Protein AF-M1EDN4-F1 (afdb_monomer)

Structure (mmCIF, N/CA/C/O backbone):
data_AF-M1EDN4-F1
#
_entry.id   AF-M1EDN4-F1
#
loop_
_atom_site.group_PDB
_atom_site.id
_atom_site.type_symbol
_atom_site.label_atom_id
_atom_site.label_alt_id
_atom_site.label_comp_id
_atom_site.label_asym_id
_atom_site.label_entity_id
_atom_site.label_seq_id
_atom_site.pdbx_PDB_ins_code
_atom_site.Cartn_x
_atom_site.Cartn_y
_atom_site.Cartn_z
_atom_site.occupancy
_atom_site.B_iso_or_equiv
_atom_site.auth_seq_id
_atom_site.auth_comp_id
_atom_site.auth_asym_id
_atom_site.auth_atom_id
_atom_site.pdbx_PDB_model_num
ATOM 1 N N . LYS A 1 1 ? 50.408 31.526 -45.383 1.00 42.09 1 LYS A N 1
ATOM 2 C CA . LYS A 1 1 ? 49.930 32.774 -44.746 1.00 42.09 1 LYS A CA 1
ATOM 3 C C . LYS A 1 1 ? 48.461 32.561 -44.420 1.00 42.09 1 LYS A C 1
ATOM 5 O O . LYS A 1 1 ? 47.730 32.351 -45.372 1.00 42.09 1 LYS A O 1
ATOM 10 N N . MET A 1 2 ? 48.156 32.551 -43.113 1.00 42.16 2 MET A N 1
ATOM 11 C CA . MET A 1 2 ? 46.856 32.400 -42.428 1.00 42.16 2 MET A CA 1
ATOM 12 C C . MET A 1 2 ? 46.043 31.164 -42.857 1.00 42.16 2 MET A C 1
ATOM 14 O O . MET A 1 2 ? 45.608 31.070 -43.991 1.00 42.16 2 MET A O 1
ATOM 18 N N . GLY A 1 3 ? 45.956 30.101 -42.054 1.00 43.81 3 GLY A N 1
ATOM 19 C CA . GLY A 1 3 ? 45.469 30.127 -40.673 1.00 43.81 3 GLY A CA 1
ATOM 20 C C . GLY A 1 3 ? 43.950 30.052 -40.763 1.00 43.81 3 GLY A C 1
ATOM 21 O O . GLY A 1 3 ? 43.329 31.063 -41.049 1.00 43.81 3 GLY A O 1
ATOM 22 N N . LEU A 1 4 ? 43.406 28.836 -40.677 1.00 51.50 4 LEU A N 1
ATOM 23 C CA . LEU A 1 4 ? 41.970 28.593 -40.591 1.00 51.50 4 LEU A CA 1
ATOM 24 C C . LEU A 1 4 ? 41.514 29.230 -39.279 1.00 51.50 4 LEU A C 1
ATOM 26 O O . LEU A 1 4 ? 41.885 28.737 -38.219 1.00 51.50 4 LEU A O 1
ATOM 30 N N . ASP A 1 5 ? 40.811 30.355 -39.358 1.00 49.50 5 ASP A N 1
ATOM 31 C CA . ASP A 1 5 ? 40.135 30.919 -38.200 1.00 49.50 5 ASP A CA 1
ATOM 32 C C . ASP A 1 5 ? 39.020 29.938 -37.819 1.00 49.50 5 ASP A C 1
ATOM 34 O O . ASP A 1 5 ? 38.053 29.735 -38.555 1.00 49.50 5 ASP A O 1
ATOM 38 N N . GLU A 1 6 ? 39.253 29.232 -36.717 1.00 55.78 6 GLU A N 1
ATOM 39 C CA . GLU A 1 6 ? 38.311 28.329 -36.076 1.00 55.78 6 GLU A CA 1
ATOM 40 C C . GLU A 1 6 ? 37.118 29.166 -35.602 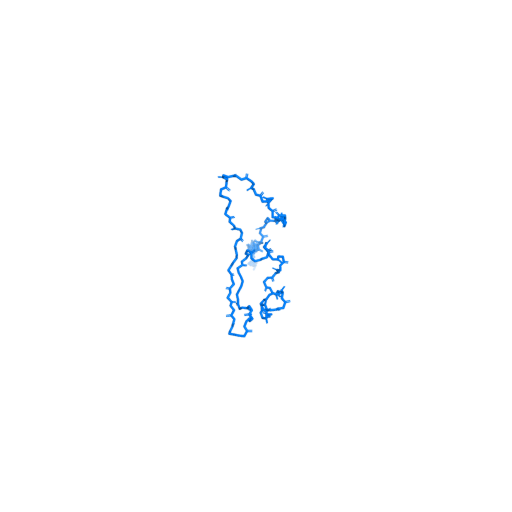1.00 55.78 6 GLU A C 1
ATOM 42 O O . GLU A 1 6 ? 37.224 29.936 -34.647 1.00 55.78 6 GLU A O 1
ATOM 47 N N . ASP A 1 7 ? 35.996 29.038 -36.310 1.00 50.34 7 ASP A N 1
ATOM 48 C CA . ASP A 1 7 ? 34.688 29.565 -35.924 1.00 50.34 7 ASP A CA 1
ATOM 49 C C . ASP A 1 7 ? 34.217 28.804 -34.674 1.00 50.34 7 ASP A C 1
ATOM 51 O O . ASP A 1 7 ? 33.488 27.816 -34.734 1.00 50.34 7 ASP A O 1
ATOM 55 N N . GLY A 1 8 ? 34.758 29.199 -33.523 1.00 59.75 8 GLY A N 1
ATOM 56 C CA . GLY A 1 8 ? 34.351 28.733 -32.206 1.00 59.75 8 GLY A CA 1
ATOM 57 C C . GLY A 1 8 ? 33.090 29.456 -31.752 1.00 59.75 8 GLY A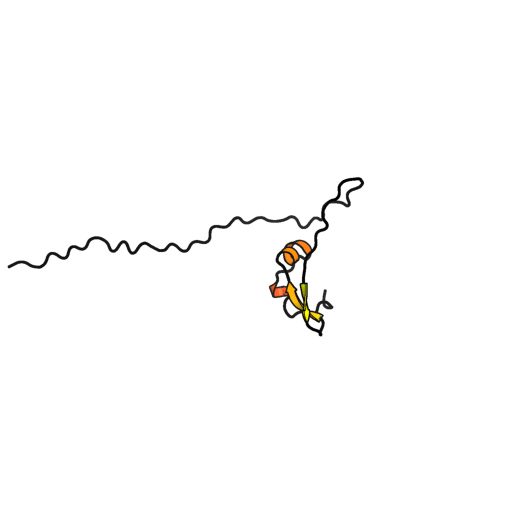 C 1
ATOM 58 O O . GLY A 1 8 ? 33.132 30.192 -30.769 1.00 59.75 8 GLY A O 1
ATOM 59 N N . GLU A 1 9 ? 31.982 29.264 -32.467 1.00 56.66 9 GLU A N 1
ATOM 60 C CA . GLU A 1 9 ? 30.657 29.589 -31.940 1.00 56.66 9 GLU A CA 1
ATOM 61 C C . GLU A 1 9 ? 30.274 28.544 -30.880 1.00 56.66 9 GLU A C 1
ATOM 63 O O . GLU A 1 9 ? 30.656 27.374 -30.987 1.00 56.66 9 GLU A O 1
ATOM 68 N N . PRO A 1 10 ? 29.596 28.965 -29.799 1.00 53.59 10 PRO A N 1
ATOM 69 C CA . PRO A 1 10 ? 29.537 28.203 -28.569 1.00 53.59 10 PRO A CA 1
ATOM 70 C C . PRO A 1 10 ? 28.825 26.889 -28.840 1.00 53.59 10 PRO A C 1
ATOM 72 O O . PRO A 1 10 ? 27.690 26.882 -29.322 1.00 53.59 10 PRO A O 1
ATOM 75 N N . ASP A 1 11 ? 29.461 25.785 -28.456 1.00 55.84 11 ASP A N 1
ATOM 76 C CA . ASP A 1 11 ? 2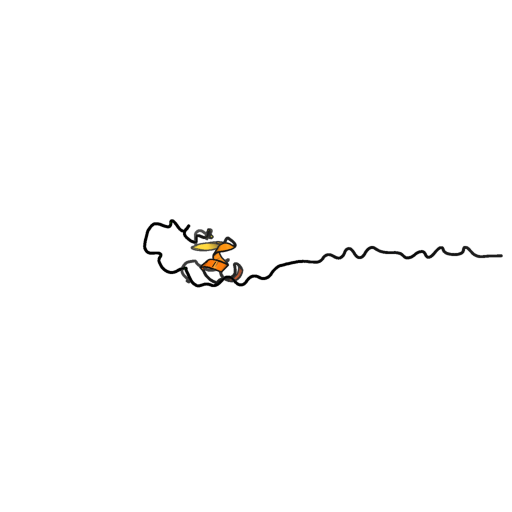8.748 24.547 -28.192 1.00 55.84 11 ASP A CA 1
ATOM 77 C C . ASP A 1 11 ? 27.818 24.843 -27.004 1.00 55.84 11 ASP A C 1
ATOM 79 O O . ASP A 1 11 ? 28.123 24.634 -25.830 1.00 55.84 11 ASP A O 1
ATOM 83 N N . ASN A 1 12 ? 26.683 25.473 -27.312 1.00 59.22 12 ASN A N 1
ATOM 84 C CA . ASN A 1 12 ? 25.492 25.508 -26.495 1.00 59.22 12 ASN A CA 1
ATOM 85 C C . ASN A 1 12 ? 24.947 24.085 -26.551 1.00 59.22 12 ASN A C 1
ATOM 87 O O . ASN A 1 12 ? 23.899 23.822 -27.150 1.00 59.22 12 ASN A O 1
ATOM 91 N N . GLU A 1 13 ? 25.722 23.175 -25.959 1.00 59.41 13 GLU A N 1
ATOM 92 C CA . GLU A 1 13 ? 25.335 21.843 -25.561 1.00 59.41 13 GLU A CA 1
ATOM 93 C C . GLU A 1 13 ? 24.194 22.078 -24.590 1.00 59.41 13 GLU A C 1
ATOM 95 O O . GLU A 1 13 ? 24.392 22.300 -23.394 1.00 59.41 13 GLU A O 1
ATOM 100 N N . GLY A 1 14 ? 22.999 22.224 -25.172 1.00 58.50 14 GLY A N 1
ATOM 101 C CA . GLY A 1 14 ? 21.790 22.592 -24.476 1.00 58.50 14 GLY A CA 1
ATOM 102 C C . GLY A 1 14 ? 21.718 21.672 -23.287 1.00 58.50 14 GLY A C 1
ATOM 103 O O . GLY A 1 14 ? 21.576 20.457 -23.451 1.00 58.50 14 GLY A O 1
ATOM 104 N N . CYS A 1 15 ? 21.928 22.240 -22.103 1.00 60.88 15 CYS A N 1
ATOM 105 C CA . CYS A 1 15 ? 21.873 21.494 -20.875 1.00 60.88 15 CYS A CA 1
ATOM 106 C C . CYS A 1 15 ? 20.468 20.907 -20.869 1.00 60.88 15 CYS A C 1
ATOM 108 O O . CYS A 1 15 ? 19.477 21.619 -20.712 1.00 60.88 15 CYS A O 1
ATOM 110 N N . ASN A 1 16 ? 20.375 19.611 -21.162 1.00 71.44 16 ASN A N 1
ATOM 111 C CA . ASN A 1 16 ? 19.138 18.866 -21.077 1.00 71.44 16 ASN A CA 1
ATOM 112 C C . ASN A 1 16 ? 18.858 18.799 -19.578 1.00 71.44 16 ASN A C 1
ATOM 114 O O . ASN A 1 16 ? 19.280 17.870 -18.890 1.00 71.44 16 ASN A O 1
ATOM 118 N N . LEU A 1 17 ? 18.271 19.875 -19.048 1.00 78.44 17 LEU A N 1
ATOM 119 C CA . LEU A 1 17 ? 17.971 20.048 -17.639 1.00 78.44 17 LEU A CA 1
ATOM 120 C C . LEU A 1 17 ? 16.846 19.070 -17.312 1.00 78.44 17 LEU A C 1
ATOM 122 O O . LEU A 1 17 ? 15.666 19.408 -17.351 1.00 78.44 17 LEU A O 1
ATOM 126 N N . SER A 1 18 ? 17.223 17.832 -17.012 1.00 87.62 18 SER A N 1
ATOM 127 C CA . SER A 1 18 ? 16.335 16.862 -16.387 1.00 87.62 18 SER A CA 1
ATOM 128 C C . SER A 1 18 ? 16.063 17.343 -14.967 1.00 87.62 18 SER A C 1
ATOM 130 O O . SER A 1 18 ? 16.866 17.125 -14.060 1.00 87.62 18 SER A O 1
ATOM 132 N N . CYS A 1 19 ? 14.950 18.052 -14.777 1.00 88.81 19 CYS A N 1
ATOM 133 C CA . CYS A 1 19 ? 14.507 18.522 -13.471 1.00 88.81 19 CYS A CA 1
ATOM 134 C C . CYS A 1 19 ? 13.185 17.855 -13.068 1.00 88.81 19 CYS A C 1
ATOM 136 O O . CYS A 1 19 ? 12.292 17.633 -13.884 1.00 88.81 19 CYS A O 1
ATOM 138 N N . LEU A 1 20 ? 13.061 17.529 -11.780 1.00 92.69 20 LEU A N 1
ATOM 139 C CA . LEU A 1 20 ? 11.801 17.114 -11.176 1.00 92.69 20 LEU A CA 1
ATOM 140 C C . LEU A 1 20 ? 11.162 18.341 -10.526 1.00 92.69 20 LEU A C 1
ATOM 142 O O . LEU A 1 20 ? 11.691 18.875 -9.553 1.00 92.69 20 LEU A O 1
ATOM 146 N N . VAL A 1 21 ? 10.008 18.762 -11.033 1.00 95.06 21 VAL A N 1
ATOM 147 C CA . VAL A 1 21 ? 9.172 19.777 -10.385 1.00 95.06 21 VAL A CA 1
ATOM 148 C C . VAL A 1 21 ? 8.018 19.060 -9.697 1.00 95.06 21 VAL A C 1
ATOM 150 O O . VAL A 1 21 ? 7.271 18.325 -10.338 1.00 95.06 21 VAL A O 1
ATOM 153 N N . ALA A 1 22 ? 7.875 19.250 -8.387 1.00 94.56 22 ALA A N 1
ATOM 154 C CA . ALA A 1 22 ? 6.863 18.572 -7.585 1.00 94.56 22 ALA A CA 1
ATOM 155 C C . ALA A 1 22 ? 6.248 19.509 -6.538 1.00 94.56 22 ALA A C 1
ATOM 157 O O . ALA A 1 22 ? 6.851 20.506 -6.143 1.00 94.56 22 ALA A O 1
ATOM 158 N N . ILE A 1 23 ? 5.048 19.159 -6.068 1.00 95.06 23 ILE A N 1
ATOM 159 C CA . ILE A 1 23 ? 4.349 19.847 -4.978 1.00 95.06 23 ILE A CA 1
ATOM 160 C C . ILE A 1 23 ? 4.225 18.868 -3.812 1.00 95.06 23 ILE A C 1
ATOM 162 O O . ILE A 1 23 ? 3.532 17.855 -3.915 1.00 95.06 23 ILE A O 1
ATOM 166 N N . GLY A 1 24 ? 4.874 19.183 -2.693 1.00 92.00 24 GLY A N 1
ATOM 167 C CA . GLY A 1 24 ? 4.704 18.439 -1.448 1.00 92.00 24 GLY A CA 1
ATOM 168 C C . GLY A 1 24 ? 3.391 18.820 -0.767 1.00 92.00 24 GLY A C 1
ATOM 169 O O . GLY A 1 24 ? 3.133 19.997 -0.520 1.00 92.00 24 GLY A O 1
ATOM 170 N N . ARG A 1 25 ? 2.553 17.830 -0.448 1.00 87.62 25 ARG A N 1
ATOM 171 C CA . ARG A 1 25 ? 1.330 18.018 0.346 1.00 87.62 25 ARG A CA 1
ATOM 172 C C . ARG A 1 25 ? 1.347 17.057 1.524 1.00 87.62 25 ARG A C 1
ATOM 174 O O . ARG A 1 25 ? 1.441 15.850 1.320 1.00 87.62 25 ARG A O 1
ATOM 181 N N . LEU A 1 26 ? 1.195 17.584 2.735 1.00 83.94 26 LEU A N 1
ATOM 182 C CA . LEU A 1 26 ? 0.962 16.770 3.924 1.00 83.94 26 LEU A CA 1
ATOM 183 C C . LEU A 1 26 ? -0.544 16.524 4.061 1.00 83.94 26 LEU A C 1
ATOM 185 O O . LEU A 1 26 ? -1.316 17.472 4.207 1.00 83.94 26 LEU A O 1
ATOM 189 N N . HIS A 1 27 ? -0.971 15.266 3.981 1.00 79.19 27 HIS A N 1
ATOM 190 C CA . HIS A 1 27 ? -2.352 14.893 4.282 1.00 79.19 27 HIS A CA 1
ATOM 191 C C . HIS A 1 27 ? -2.486 14.642 5.785 1.00 79.19 27 HIS A C 1
ATOM 193 O O . HIS A 1 27 ? -1.695 13.897 6.355 1.00 79.19 27 HIS A O 1
ATOM 199 N N . SER A 1 28 ? -3.481 15.265 6.421 1.00 76.19 28 SER A N 1
ATOM 200 C CA . SER A 1 28 ? -3.820 14.984 7.819 1.00 76.19 28 SER A CA 1
ATOM 201 C C . SER A 1 28 ? -4.349 13.556 7.950 1.00 76.19 28 SER A C 1
ATOM 203 O O . SER A 1 28 ? -5.246 13.164 7.207 1.00 76.19 28 SER A O 1
ATOM 205 N N . HIS A 1 29 ? -3.820 12.802 8.914 1.00 67.19 29 HIS A N 1
ATOM 206 C CA . HIS A 1 29 ? -4.213 11.416 9.202 1.00 67.19 29 HIS A CA 1
ATOM 207 C C . HIS A 1 29 ? -5.522 11.313 10.002 1.00 67.19 29 HIS A C 1
ATOM 209 O O . HIS A 1 29 ? -5.953 10.220 10.361 1.00 67.19 29 HIS A O 1
ATOM 215 N N . VAL A 1 30 ? -6.147 12.448 10.330 1.00 66.31 30 VAL A N 1
ATOM 216 C CA . VAL A 1 30 ? -7.406 12.466 11.075 1.00 66.31 30 VAL A CA 1
ATOM 217 C C . VAL A 1 30 ? -8.517 11.981 10.151 1.00 66.31 30 VAL A C 1
ATOM 219 O O . VAL A 1 30 ? -8.89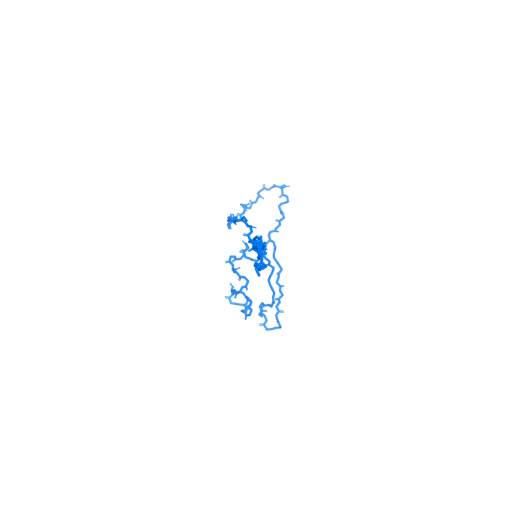9 12.675 9.207 1.00 66.31 30 VAL A O 1
ATOM 222 N N . VAL A 1 31 ? -9.052 10.793 10.435 1.00 62.81 31 VAL A N 1
ATOM 223 C CA . VAL A 1 31 ? -10.308 10.331 9.839 1.00 62.81 31 VAL A CA 1
ATOM 224 C C . VAL A 1 31 ? -11.367 11.399 10.148 1.00 62.81 31 VAL A C 1
ATOM 226 O O . VAL A 1 31 ? -11.534 11.736 11.325 1.00 62.81 31 VAL A O 1
ATOM 229 N N . PRO A 1 32 ? -12.054 11.977 9.140 1.00 60.97 32 PRO A N 1
ATOM 230 C CA . PRO A 1 32 ? -13.140 12.909 9.405 1.00 60.97 32 PRO A CA 1
ATOM 231 C C . PRO A 1 32 ? -14.113 12.249 10.385 1.00 60.97 32 PRO A C 1
ATOM 233 O O . PRO A 1 32 ? -14.412 11.065 10.230 1.00 60.97 32 PRO A O 1
ATOM 236 N N . GLN A 1 33 ? -14.546 12.992 11.411 1.00 61.81 33 GLN A N 1
ATOM 237 C CA . GLN A 1 33 ? -15.467 12.513 12.448 1.00 61.81 33 GLN A CA 1
ATOM 238 C C . GLN A 1 33 ? -16.577 11.627 11.854 1.00 61.81 33 GLN A C 1
ATOM 240 O O . GLN A 1 33 ? -17.039 11.931 10.749 1.00 61.81 33 GLN A O 1
ATOM 245 N N . PRO A 1 34 ? -17.048 10.578 12.562 1.00 58.31 34 PRO A N 1
ATOM 246 C CA . PRO A 1 34 ? -18.194 9.801 12.105 1.00 58.31 34 PRO A CA 1
ATOM 247 C C . PRO A 1 34 ? -19.366 10.760 11.874 1.00 58.31 34 PRO A C 1
ATOM 249 O O . PRO A 1 34 ? -19.902 11.360 12.804 1.00 58.31 34 PRO A O 1
ATOM 252 N N . VAL A 1 35 ? -19.686 10.978 10.600 1.00 58.69 35 VAL A N 1
ATOM 253 C CA . VAL A 1 35 ? -20.673 11.959 10.160 1.00 58.69 35 VAL A CA 1
ATOM 254 C C . VAL A 1 35 ? -22.054 11.440 10.534 1.00 58.69 35 VAL A C 1
ATOM 256 O O . VAL A 1 35 ? -22.542 10.463 9.967 1.00 58.69 35 VAL A O 1
ATOM 259 N N . ASN A 1 36 ? -22.685 12.099 11.504 1.00 60.91 36 ASN A N 1
ATOM 260 C CA . ASN A 1 36 ? -24.112 11.959 11.749 1.00 60.91 36 ASN A CA 1
ATOM 261 C C . ASN A 1 36 ? -24.875 12.490 10.527 1.00 60.91 36 ASN A C 1
ATOM 263 O O . ASN A 1 36 ? -24.861 13.690 10.272 1.00 60.91 36 ASN A O 1
ATOM 267 N N . GLY A 1 37 ? -25.578 11.600 9.824 1.00 60.94 37 GLY A N 1
ATOM 268 C CA . GLY A 1 37 ? -26.691 11.951 8.938 1.00 60.94 37 GLY A CA 1
ATOM 269 C C . GLY A 1 37 ? -26.339 12.354 7.498 1.00 60.94 37 GLY A C 1
ATOM 270 O O . GLY A 1 37 ? -25.596 13.291 7.238 1.00 60.94 37 GLY A O 1
ATOM 271 N N . GLU A 1 38 ? -26.964 11.639 6.559 1.00 62.91 38 GLU A N 1
ATOM 272 C CA . GLU A 1 38 ? -27.301 12.011 5.168 1.00 62.91 38 GLU A CA 1
ATOM 273 C C . GLU A 1 38 ? -26.193 12.262 4.124 1.00 62.91 38 GLU A C 1
ATOM 275 O O . GLU A 1 38 ? -26.480 12.178 2.928 1.00 62.91 38 GLU A O 1
ATOM 280 N N . ILE A 1 39 ? -24.924 12.453 4.494 1.00 63.41 39 ILE A N 1
ATOM 281 C CA . ILE A 1 39 ? -23.838 12.639 3.510 1.00 63.41 39 ILE A CA 1
ATOM 282 C C . ILE A 1 39 ? -23.091 11.314 3.277 1.00 63.41 39 ILE A C 1
ATOM 284 O O . ILE A 1 39 ? -22.326 10.860 4.128 1.00 63.41 39 ILE A O 1
ATOM 288 N N . ARG A 1 40 ? -23.256 10.693 2.094 1.00 59.47 40 ARG A N 1
ATOM 289 C CA . ARG A 1 40 ? -22.428 9.541 1.669 1.00 59.47 40 ARG A CA 1
ATOM 290 C C . ARG A 1 40 ? -21.007 10.007 1.343 1.00 59.47 40 ARG A C 1
ATOM 292 O O . ARG A 1 40 ? -20.683 10.291 0.191 1.00 59.47 40 ARG A O 1
ATOM 299 N N . VAL A 1 41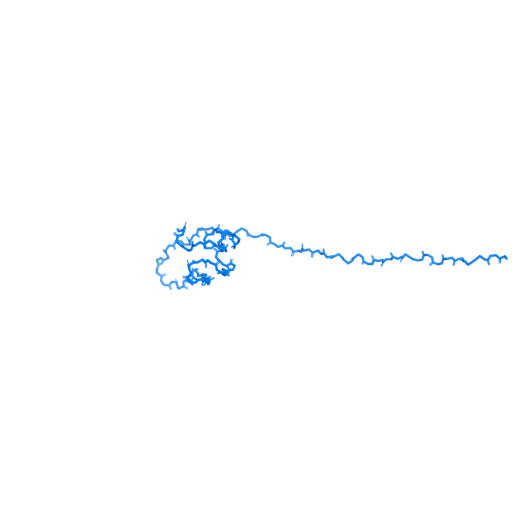 ? -20.146 10.049 2.353 1.00 63.44 41 VAL A N 1
ATOM 300 C CA . VAL A 1 41 ? -18.696 10.152 2.152 1.00 63.44 41 VAL A CA 1
ATOM 301 C C . VAL A 1 41 ? -18.181 8.795 1.663 1.00 63.44 41 VAL A C 1
ATOM 303 O O . VAL A 1 41 ? -18.524 7.754 2.224 1.00 63.44 41 VAL A O 1
ATOM 306 N N . LYS A 1 42 ? -17.378 8.780 0.592 1.00 69.81 42 LYS A N 1
ATOM 307 C CA . LYS A 1 42 ? -16.734 7.550 0.110 1.00 69.81 42 LYS A CA 1
ATOM 308 C C . LYS A 1 42 ? -15.740 7.063 1.170 1.00 69.81 42 LYS A C 1
ATOM 310 O O . LYS A 1 42 ? -14.869 7.832 1.570 1.00 69.81 42 LYS A O 1
ATOM 315 N N . SER A 1 43 ? -15.867 5.805 1.598 1.00 72.19 43 SER A N 1
ATOM 316 C CA . SER A 1 43 ? -14.922 5.192 2.537 1.00 72.19 43 SER A CA 1
ATOM 317 C C . SER A 1 43 ? -13.498 5.230 1.973 1.00 72.19 43 SER A C 1
ATOM 319 O O . SER A 1 43 ? -13.296 5.054 0.766 1.00 72.19 43 SER A O 1
ATOM 321 N N . MET A 1 44 ? -12.511 5.477 2.835 1.00 82.44 44 MET A N 1
ATOM 322 C CA . MET A 1 44 ? -11.105 5.360 2.458 1.00 82.44 44 MET A CA 1
ATOM 323 C C . MET A 1 44 ? -10.737 3.879 2.361 1.00 82.44 44 MET A C 1
ATOM 325 O O . MET A 1 44 ? -10.737 3.157 3.350 1.00 82.44 44 MET A O 1
ATOM 329 N N . GLU A 1 45 ? -10.428 3.435 1.147 1.00 91.56 45 GLU A N 1
ATOM 330 C CA . GLU A 1 45 ? -10.097 2.049 0.819 1.00 91.56 45 GLU A CA 1
ATOM 331 C C . GLU A 1 45 ? -8.745 2.004 0.101 1.00 91.56 45 GLU A C 1
ATOM 333 O O . GLU A 1 45 ? -8.438 2.889 -0.708 1.00 91.56 45 GLU A O 1
ATOM 338 N N . TYR A 1 46 ? -7.975 0.945 0.348 1.00 95.19 46 TYR A N 1
ATOM 339 C CA . TYR A 1 46 ? -6.764 0.601 -0.396 1.00 95.19 46 TYR A CA 1
ATOM 340 C C . TYR A 1 46 ? -6.856 -0.838 -0.911 1.00 95.19 46 TYR A C 1
ATOM 342 O O . TYR A 1 46 ? -7.655 -1.636 -0.423 1.00 95.19 46 TYR A O 1
ATOM 350 N N . VAL A 1 47 ? -6.039 -1.161 -1.910 1.00 97.12 47 VAL A N 1
ATOM 351 C CA . VAL A 1 47 ? -5.904 -2.512 -2.460 1.00 97.12 47 VAL A CA 1
ATOM 352 C C . VAL A 1 47 ? -4.500 -3.035 -2.182 1.00 97.12 47 VAL A C 1
ATOM 354 O O . VAL A 1 47 ? -3.505 -2.362 -2.466 1.00 97.12 47 VAL A O 1
ATOM 357 N N . SER A 1 48 ? -4.426 -4.267 -1.686 1.00 97.94 48 SER A N 1
ATOM 358 C CA . SER A 1 48 ? -3.195 -5.043 -1.575 1.00 97.94 48 SER A CA 1
ATOM 359 C C . SER A 1 48 ? -3.357 -6.426 -2.209 1.00 97.94 48 SER A C 1
ATOM 361 O O . SER A 1 48 ? -4.468 -6.926 -2.395 1.00 97.94 48 SER A O 1
ATOM 363 N N . ARG A 1 49 ? -2.234 -7.045 -2.583 1.00 98.50 49 ARG A N 1
ATOM 364 C CA . ARG A 1 49 ? -2.176 -8.467 -2.957 1.00 98.50 49 ARG A CA 1
ATOM 365 C C . ARG A 1 49 ? -1.179 -9.166 -2.051 1.00 98.50 49 ARG A C 1
ATOM 367 O O . ARG A 1 49 ? -0.150 -8.577 -1.719 1.00 98.50 49 ARG A O 1
ATOM 374 N N . HIS A 1 50 ? -1.462 -10.423 -1.724 1.00 98.56 50 HIS A N 1
ATOM 375 C CA . HIS A 1 50 ? -0.628 -11.232 -0.843 1.00 98.56 50 HIS A CA 1
ATOM 376 C C . HIS A 1 50 ? -0.191 -12.528 -1.526 1.00 98.56 50 HIS A C 1
ATOM 378 O O . HIS A 1 50 ? -0.908 -13.066 -2.373 1.00 98.56 50 HIS A O 1
ATOM 384 N N . ALA A 1 51 ? 0.990 -13.014 -1.155 1.00 98.50 51 ALA A N 1
ATOM 385 C CA . ALA A 1 51 ? 1.413 -14.377 -1.436 1.00 98.50 51 ALA A CA 1
ATOM 386 C C . ALA A 1 51 ? 0.591 -15.380 -0.604 1.00 98.50 51 ALA A C 1
ATOM 388 O O . ALA A 1 51 ? -0.131 -15.004 0.319 1.00 98.50 51 ALA A O 1
ATOM 389 N N . ILE A 1 52 ? 0.707 -16.672 -0.927 1.00 98.25 52 ILE A N 1
ATOM 390 C CA . ILE A 1 52 ? -0.026 -17.747 -0.230 1.00 98.25 52 ILE A CA 1
ATOM 391 C C . ILE A 1 52 ? 0.341 -17.799 1.265 1.00 98.25 52 ILE A C 1
ATOM 393 O O . ILE A 1 52 ? -0.495 -18.164 2.084 1.00 98.25 52 ILE A O 1
ATOM 397 N N . ASP A 1 53 ? 1.561 -17.394 1.626 1.00 97.81 53 ASP A N 1
ATOM 398 C CA . ASP A 1 53 ? 2.033 -17.301 3.013 1.00 97.81 53 ASP A CA 1
ATOM 399 C C . ASP A 1 53 ? 1.613 -15.998 3.727 1.00 97.81 53 ASP A C 1
ATOM 401 O O . ASP A 1 53 ? 2.059 -15.742 4.842 1.00 97.81 53 ASP A O 1
ATOM 405 N N . GLY A 1 54 ? 0.755 -15.177 3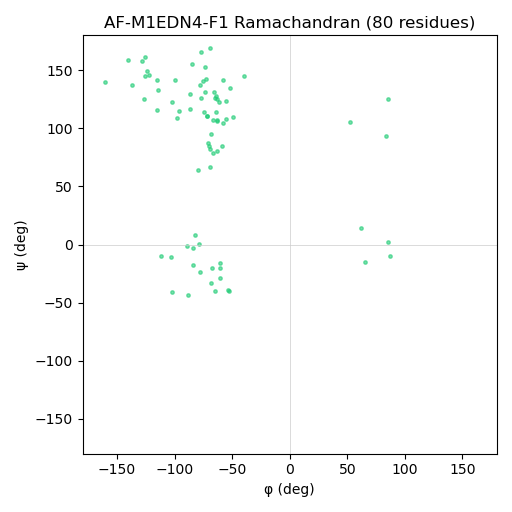.109 1.00 97.56 54 GLY A N 1
ATOM 406 C CA . GLY A 1 54 ? 0.201 -13.958 3.705 1.00 97.56 54 GLY A CA 1
ATOM 407 C C . GLY A 1 54 ? 1.081 -12.715 3.564 1.00 97.56 54 GLY A C 1
ATOM 408 O O . GLY A 1 54 ? 0.704 -11.645 4.036 1.00 97.56 54 GLY A O 1
ATOM 409 N N . LYS A 1 55 ? 2.237 -12.804 2.898 1.00 98.50 55 LYS A N 1
ATOM 410 C CA . LYS A 1 55 ? 3.113 -11.638 2.725 1.00 98.50 55 LYS A CA 1
ATOM 411 C C . LYS A 1 55 ? 2.594 -10.665 1.683 1.00 98.50 55 LYS A C 1
ATOM 413 O O . LYS A 1 55 ? 2.140 -11.097 0.622 1.00 98.50 55 LYS A O 1
ATOM 418 N N . PHE A 1 56 ? 2.721 -9.361 1.927 1.00 98.50 56 PHE A N 1
ATOM 419 C CA . PHE A 1 56 ? 2.382 -8.352 0.922 1.00 98.50 56 PHE A CA 1
ATOM 420 C C . PHE A 1 56 ? 3.295 -8.485 -0.304 1.00 98.50 56 PHE A C 1
ATOM 422 O O . PHE A 1 56 ? 4.518 -8.406 -0.201 1.00 98.50 56 PHE A O 1
ATOM 429 N N . VAL A 1 57 ? 2.693 -8.630 -1.486 1.00 98.38 57 VAL A N 1
ATOM 430 C CA . VAL A 1 57 ? 3.394 -8.604 -2.786 1.00 98.38 57 VAL A CA 1
ATOM 431 C C . VAL A 1 57 ? 3.037 -7.370 -3.616 1.00 98.38 57 VAL A C 1
ATOM 433 O O . VAL A 1 57 ? 3.645 -7.108 -4.651 1.00 98.38 57 VAL A O 1
ATOM 436 N N . PHE A 1 58 ? 2.028 -6.613 -3.188 1.00 98.31 58 PHE A N 1
ATOM 437 C CA . PHE A 1 58 ? 1.627 -5.348 -3.789 1.00 98.31 58 PHE A CA 1
ATOM 438 C C . PHE A 1 58 ? 0.800 -4.539 -2.789 1.00 98.31 58 PHE A C 1
ATOM 440 O O . PHE A 1 58 ? -0.079 -5.101 -2.134 1.00 98.31 58 PHE A O 1
ATOM 447 N N . VAL A 1 59 ? 1.021 -3.227 -2.750 1.00 97.75 59 VAL A N 1
ATOM 448 C CA . VAL A 1 59 ? 0.165 -2.244 -2.076 1.00 97.75 59 VAL A CA 1
ATOM 449 C C . VAL A 1 59 ? 0.003 -1.034 -2.990 1.00 97.75 59 VAL A C 1
ATOM 451 O O . VAL A 1 59 ? 0.967 -0.606 -3.627 1.00 97.75 59 VAL A O 1
ATOM 454 N N . ASP A 1 60 ? -1.211 -0.499 -3.103 1.00 96.75 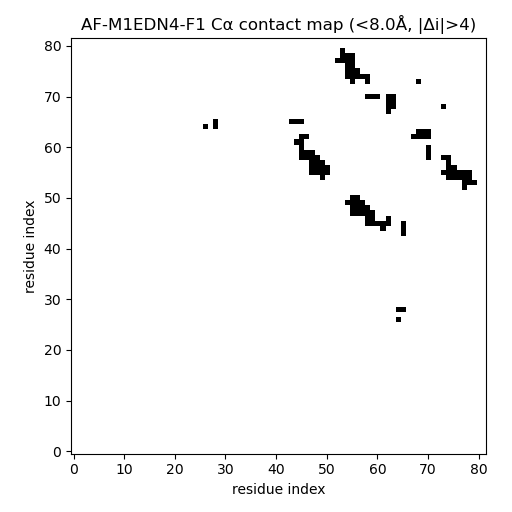60 ASP A N 1
ATOM 455 C CA . ASP A 1 60 ? -1.418 0.740 -3.853 1.00 96.75 60 ASP A CA 1
ATOM 456 C C . ASP A 1 60 ? -0.970 1.984 -3.057 1.00 96.75 60 ASP A C 1
ATOM 458 O O . ASP A 1 60 ? -0.766 1.943 -1.845 1.00 96.75 60 ASP A O 1
ATOM 462 N N . GLN A 1 61 ? -0.840 3.124 -3.742 1.00 92.00 61 GLN A N 1
ATOM 463 C CA . GLN A 1 61 ? -0.365 4.386 -3.151 1.00 92.00 61 GLN A CA 1
ATOM 464 C C . GLN A 1 61 ? -1.229 4.926 -1.996 1.00 92.00 61 GLN A C 1
ATOM 466 O O . GLN A 1 61 ? -0.778 5.783 -1.236 1.00 92.00 61 GLN A O 1
ATOM 471 N N . ARG A 1 62 ? -2.490 4.488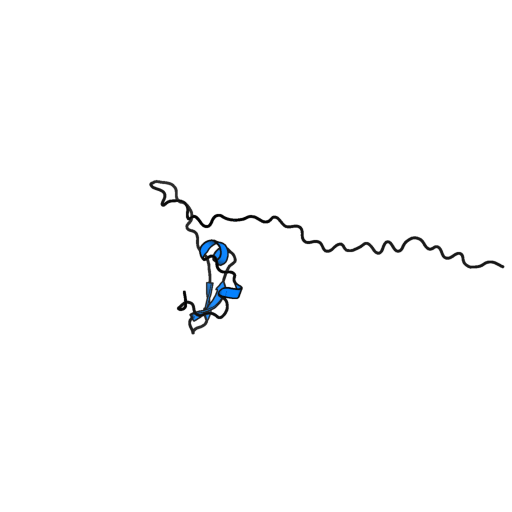 -1.884 1.00 93.50 62 ARG A N 1
ATOM 472 C CA . ARG A 1 62 ? -3.418 4.953 -0.844 1.00 93.50 62 ARG A CA 1
ATOM 473 C C . ARG A 1 62 ? -3.126 4.280 0.489 1.00 93.50 62 ARG A C 1
ATOM 475 O O . ARG A 1 62 ? -3.440 4.86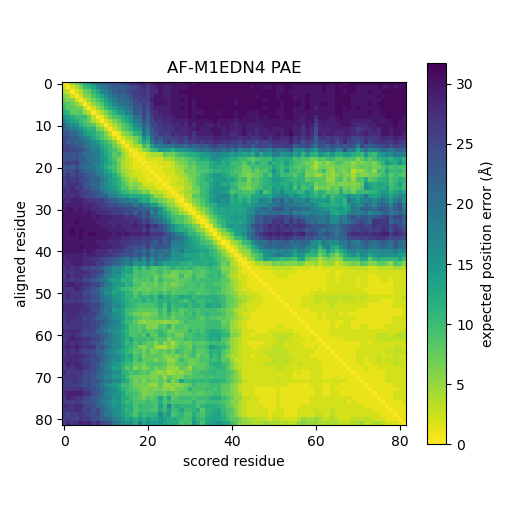9 1.520 1.00 93.50 62 ARG A O 1
ATOM 482 N N . ALA A 1 63 ? -2.488 3.105 0.476 1.00 94.12 63 ALA A N 1
ATOM 483 C CA . ALA A 1 63 ? -2.083 2.396 1.685 1.00 94.12 63 ALA A CA 1
ATOM 484 C C . ALA A 1 63 ? -1.257 3.297 2.614 1.00 94.12 63 ALA A C 1
ATOM 486 O O . ALA A 1 63 ? -1.517 3.323 3.808 1.00 94.12 63 ALA A O 1
ATOM 487 N N . THR A 1 64 ? -0.356 4.126 2.081 1.00 93.38 64 THR A N 1
ATOM 488 C CA . THR A 1 64 ? 0.429 5.064 2.899 1.00 93.38 64 THR A CA 1
ATOM 489 C C . THR A 1 64 ? -0.426 6.131 3.570 1.00 93.38 64 THR A C 1
ATOM 491 O O . THR A 1 64 ? -0.206 6.449 4.733 1.00 93.38 64 THR A O 1
ATOM 494 N N . ALA A 1 65 ? -1.431 6.667 2.878 1.00 90.50 65 ALA A N 1
ATOM 495 C CA . ALA A 1 65 ? -2.325 7.651 3.481 1.00 90.50 65 ALA A CA 1
ATOM 496 C C . ALA A 1 65 ? -3.221 7.033 4.570 1.00 90.50 65 ALA A C 1
ATOM 498 O O . ALA A 1 65 ? -3.558 7.715 5.534 1.00 90.50 65 ALA A O 1
ATOM 499 N N . ILE A 1 66 ? -3.601 5.761 4.407 1.00 90.56 66 ILE A N 1
ATOM 500 C CA . ILE A 1 66 ? -4.560 5.066 5.278 1.00 90.56 66 ILE A CA 1
ATOM 501 C C . ILE A 1 66 ? -3.872 4.391 6.473 1.00 90.56 66 ILE A C 1
ATOM 503 O O . ILE A 1 66 ? -4.368 4.480 7.590 1.00 90.56 66 ILE A O 1
ATOM 507 N N . LEU A 1 67 ? -2.744 3.718 6.242 1.00 92.44 67 LEU A N 1
ATOM 508 C CA . LEU A 1 67 ? -2.036 2.894 7.228 1.00 92.44 67 LEU A CA 1
ATOM 509 C C . LEU A 1 67 ? -0.793 3.574 7.810 1.00 92.44 67 LEU A C 1
ATOM 511 O O . LEU A 1 67 ? -0.207 3.049 8.746 1.00 92.44 67 LEU A O 1
ATOM 515 N N . ALA A 1 68 ? -0.363 4.703 7.239 1.00 92.56 68 ALA A N 1
ATOM 516 C CA . ALA A 1 68 ? 0.869 5.409 7.601 1.00 92.56 68 ALA A CA 1
ATOM 517 C C . ALA A 1 68 ? 2.183 4.624 7.381 1.00 92.56 68 ALA A C 1
ATOM 519 O O . ALA A 1 68 ? 3.232 5.080 7.824 1.00 92.56 68 ALA A O 1
ATOM 520 N N . TYR A 1 69 ? 2.151 3.516 6.633 1.00 95.06 69 TYR A N 1
ATOM 521 C CA . TYR A 1 69 ? 3.347 2.792 6.183 1.00 95.06 69 TYR A CA 1
ATOM 522 C C . TYR A 1 69 ? 3.712 3.131 4.734 1.00 95.06 69 TYR A C 1
ATOM 524 O O . TYR A 1 69 ? 2.850 3.240 3.851 1.00 95.06 69 TYR A O 1
ATOM 532 N N . LEU A 1 70 ? 5.004 3.246 4.451 1.00 95.94 70 LEU A N 1
ATOM 533 C CA . LEU A 1 70 ? 5.522 3.279 3.090 1.00 95.94 70 LEU A CA 1
ATOM 534 C C . LEU A 1 70 ? 5.452 1.880 2.456 1.00 95.94 70 LEU A C 1
ATOM 536 O O . LEU A 1 70 ? 5.562 0.874 3.157 1.00 95.94 70 LEU A O 1
ATOM 540 N N . PRO A 1 71 ? 5.349 1.774 1.117 1.00 96.56 71 PRO A N 1
ATOM 541 C CA . PRO A 1 71 ? 5.274 0.476 0.447 1.00 96.56 71 PRO A CA 1
ATOM 542 C C . PRO A 1 71 ? 6.419 -0.477 0.813 1.00 96.56 71 PRO A C 1
ATOM 544 O O . PRO A 1 71 ? 6.194 -1.663 1.016 1.00 96.56 71 PRO A O 1
ATOM 547 N N . GLN A 1 72 ? 7.638 0.044 0.954 1.00 96.81 72 GLN A N 1
ATOM 548 C CA . GLN A 1 72 ? 8.829 -0.731 1.319 1.00 96.81 72 GLN A CA 1
ATOM 549 C C . GLN A 1 72 ? 8.811 -1.292 2.749 1.00 96.81 72 GLN A C 1
ATOM 551 O O . GLN A 1 72 ? 9.547 -2.229 3.031 1.00 96.81 72 GLN A O 1
ATOM 556 N N . GLU A 1 73 ? 7.989 -0.732 3.639 1.00 97.00 73 GLU A N 1
ATOM 557 C CA . GLU A 1 73 ? 7.818 -1.231 5.009 1.00 97.00 73 GLU A CA 1
ATOM 558 C C . GLU A 1 73 ? 6.806 -2.381 5.075 1.00 97.00 73 GLU A C 1
ATOM 560 O O . GLU A 1 73 ? 6.795 -3.113 6.057 1.00 97.00 73 GLU A O 1
ATOM 565 N N . LEU A 1 74 ? 5.968 -2.537 4.042 1.00 98.06 74 LEU A N 1
ATOM 566 C CA . LEU A 1 74 ? 4.952 -3.588 3.945 1.00 98.06 74 LEU A CA 1
ATOM 567 C C . LEU A 1 74 ? 5.390 -4.730 3.022 1.00 98.06 74 LEU A C 1
ATOM 569 O O . LEU A 1 74 ? 5.132 -5.895 3.293 1.00 98.06 74 LEU A O 1
ATOM 573 N N . LEU A 1 75 ? 6.023 -4.429 1.886 1.00 98.19 75 LEU A N 1
ATOM 574 C CA . LEU A 1 75 ? 6.351 -5.449 0.888 1.00 98.19 75 LEU A CA 1
ATOM 575 C C . LEU A 1 75 ? 7.296 -6.515 1.465 1.00 98.19 75 LEU A C 1
ATOM 577 O O . LEU A 1 75 ? 8.405 -6.217 1.899 1.00 98.19 75 LEU A O 1
ATOM 581 N N . GLY A 1 76 ? 6.860 -7.774 1.418 1.00 97.88 76 GLY A N 1
ATOM 582 C CA . GLY A 1 76 ? 7.591 -8.921 1.959 1.00 97.88 76 GLY A CA 1
ATOM 583 C C . GLY A 1 76 ? 7.346 -9.217 3.442 1.00 97.88 76 GLY A C 1
ATOM 584 O O . GLY A 1 76 ? 7.734 -10.299 3.886 1.00 97.88 76 GLY A O 1
ATOM 585 N N . THR A 1 77 ? 6.678 -8.332 4.190 1.00 98.31 77 THR A N 1
ATOM 586 C CA . THR A 1 77 ? 6.246 -8.607 5.570 1.00 98.31 77 THR A CA 1
ATOM 587 C C . THR A 1 77 ? 4.911 -9.341 5.571 1.00 98.31 77 THR A C 1
ATOM 589 O O . THR A 1 77 ? 4.152 -9.295 4.594 1.00 98.31 77 THR A O 1
ATOM 592 N N . SER A 1 78 ? 4.648 -10.091 6.638 1.00 97.69 78 SER A N 1
ATOM 593 C CA . SER A 1 78 ? 3.409 -10.855 6.766 1.00 97.69 78 SER A CA 1
ATOM 594 C C . SER A 1 78 ? 2.264 -9.931 7.166 1.00 97.69 78 SER A C 1
ATOM 596 O O . SER A 1 78 ? 2.408 -9.121 8.079 1.00 97.69 78 SER A O 1
ATOM 598 N N . CYS A 1 79 ? 1.085 -10.090 6.557 1.00 95.75 79 CYS A N 1
ATOM 599 C CA . CYS A 1 79 ? -0.100 -9.336 6.975 1.00 95.75 79 CYS A CA 1
ATOM 600 C C . CYS A 1 79 ? -0.509 -9.598 8.436 1.00 95.75 79 CYS A C 1
ATOM 602 O O . CYS A 1 79 ? -1.291 -8.835 8.984 1.00 95.75 79 CYS A O 1
ATOM 604 N N . TYR A 1 80 ? 0.000 -10.666 9.058 1.00 96.38 80 TYR A N 1
ATOM 605 C CA . TYR A 1 80 ? -0.257 -11.013 10.459 1.00 96.38 80 TYR A CA 1
ATOM 606 C C . TYR A 1 80 ? 0.661 -10.296 11.469 1.00 96.38 80 TYR A C 1
ATOM 608 O O . TYR A 1 80 ? 0.512 -10.515 12.669 1.00 96.38 80 TYR A O 1
ATOM 616 N N . GLU A 1 81 ? 1.626 -9.492 11.015 1.00 93.69 81 GLU A N 1
ATOM 617 C CA . GLU A 1 81 ? 2.566 -8.756 11.882 1.00 93.69 81 GLU A CA 1
ATOM 618 C C . GLU A 1 81 ? 2.064 -7.356 12.294 1.00 93.69 81 GLU A C 1
ATOM 620 O O . GLU A 1 81 ? 2.747 -6.671 13.057 1.00 93.69 81 GLU A O 1
ATOM 625 N N . TYR A 1 82 ? 0.880 -6.945 11.821 1.00 87.19 82 TYR A N 1
ATOM 626 C CA . TYR A 1 82 ? 0.257 -5.630 12.037 1.00 87.19 82 TYR A CA 1
ATOM 627 C C . TYR A 1 82 ? -1.142 -5.779 12.638 1.00 87.19 82 TYR A C 1
ATOM 629 O O . TYR A 1 82 ? -1.523 -4.906 13.450 1.00 87.19 82 TYR A O 1
#

Nearest PDB structures (foldseek):
  4f3l-assembly1_B  TM=9.332E-01  e=7.445E-09  Mus musculus
  8osk-assembly1_N  TM=9.109E-01  e=8.693E-09  Mus musculus
  8osl-assembly1_M  TM=7.535E-01  e=6.119E-04  Mus musculus
  7v7w-assembly1_A  TM=7.305E-01  e=1.053E-03  Mus musculus
  7duc-assembly1_A  TM=7.728E-01  e=3.524E-01  Staphylococcus aureus

Radius of gyration: 26.72 Å; Cα contacts (8 Å, |Δi|>4): 61; chains: 1; bounding box: 77×50×57 Å

Sequence (82 aa):
KMGLDEDGEPDNEGCNLSCLVAIGRLHSHVVPQPVNGEIRVKSMEYVSRHAIDGKFVFVDQRATAILAYLPQELLGTSCYEY

InterPro domains:
  IPR000014 PAS domain [PS50112] (53-82)
  IPR000014 PAS domain [cd00130] (47-82)
  IPR001067 Nuclear translocator [PR00785] (18-34)
  IPR001067 Nuclear translocator [PR00785] (45-62)
  IPR035965 PAS domain superfamily [SSF55785] (46-82)
  IPR050933 Circadian Clock Transcription Factors [PTHR23042] (1-82)

Mean predicted aligned error: 13.87 Å

pLDDT: mean 80.44, std 18.1, range [42.09, 98.56]

Organism: Mustela putorius furo (NCBI:txid9669)

Foldseek 3Di:
DDDPPPPCDDPCVPPPPPDDDDDDDDDDLDDPPPDPDDDPDPDQDWDFDADPQQATCDTDPSCCSHVVDDPVVRHRDHPVVD

Secondary structure (DSSP, 8-state):
-------------------------PPP--------SS--PPP----EEE-TTSBEEEE-THHHHHH---HHHHBTSBGGG-

Solvent-accessible surface area (backbone atoms only — not comparable to full-atom values): 5899 Å² total; per-residue (Å²): 134,82,80,85,78,75,84,79,68,78,85,72,70,70,75,80,76,86,73,90,87,84,81,91,77,89,78,80,78,70,74,75,73,89,76,81,73,95,71,88,72,82,79,94,77,66,58,70,43,60,46,96,85,41,20,28,74,43,69,43,85,51,37,35,71,76,71,72,44,55,66,81,76,41,53,72,38,48,67,86,80,117